Protein AF-A0AAV8QKD0-F1 (afdb_monomer_lite)

pLDDT: mean 82.76, std 11.14, range [44.81, 95.25]

Radius of gyration: 17.62 Å; chains: 1; bounding box: 38×34×56 Å

Sequence (126 aa):
MFLTRAEYDRSVNTFSPEERLFQVEYAIEAIKLGSTAVGLRTNVLAVEKRVTSPLLEPSKHVRVETQNHRFPYGEPMTVESTTQAQCDFALRFGEGDEESMSRPFGVSLRIAGHDENRSSLYSLAI

Structure (mmCIF, N/CA/C/O backbone):
data_AF-A0AAV8QKD0-F1
#
_entry.id   AF-A0AAV8QKD0-F1
#
loop_
_atom_site.group_PDB
_atom_site.id
_atom_site.type_symbol
_atom_site.label_atom_id
_atom_site.label_alt_id
_atom_site.label_comp_id
_atom_site.label_asym_id
_atom_site.label_entity_id
_atom_site.label_seq_id
_atom_site.pdbx_PDB_ins_code
_atom_site.Cartn_x
_atom_site.Cartn_y
_atom_site.Cartn_z
_atom_site.occupancy
_atom_site.B_iso_or_equiv
_atom_site.auth_seq_id
_atom_site.auth_comp_id
_atom_site.auth_asym_id
_atom_site.auth_atom_id
_atom_site.pdbx_PDB_model_num
ATOM 1 N N . MET A 1 1 ? 15.344 11.004 -33.095 1.00 46.91 1 MET A N 1
ATOM 2 C CA . MET A 1 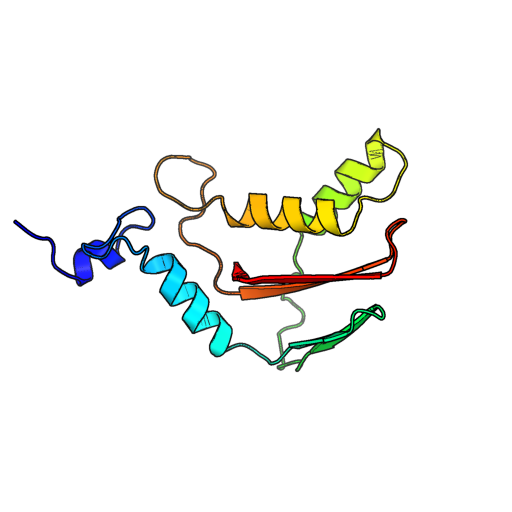1 ? 15.345 9.528 -33.122 1.00 46.91 1 MET A CA 1
ATOM 3 C C . MET A 1 1 ? 14.438 9.100 -31.986 1.00 46.91 1 MET A C 1
ATOM 5 O O . MET A 1 1 ? 14.770 9.402 -30.850 1.00 46.91 1 MET A O 1
ATOM 9 N N . PHE A 1 2 ? 13.243 8.584 -32.282 1.00 55.69 2 PHE A N 1
ATOM 10 C CA . PHE A 1 2 ? 12.330 8.117 -31.235 1.00 55.69 2 PHE A CA 1
ATOM 11 C C . PHE A 1 2 ? 12.867 6.796 -30.687 1.00 55.69 2 PHE A C 1
ATOM 13 O O . PHE A 1 2 ? 13.260 5.932 -31.474 1.00 55.69 2 PHE A O 1
ATOM 20 N N . LEU A 1 3 ? 12.936 6.679 -29.363 1.00 60.69 3 LEU A N 1
ATOM 21 C CA . LEU A 1 3 ? 13.354 5.450 -28.698 1.00 60.69 3 LEU A CA 1
ATOM 22 C C . LEU A 1 3 ? 12.334 4.341 -28.997 1.00 60.69 3 LEU A C 1
ATOM 24 O O . LEU A 1 3 ? 11.152 4.588 -29.247 1.00 60.69 3 LEU A O 1
ATOM 28 N N . THR A 1 4 ? 12.793 3.099 -29.011 1.00 68.19 4 THR A N 1
ATOM 29 C CA . THR A 1 4 ? 11.920 1.933 -29.143 1.00 68.19 4 THR A CA 1
ATOM 30 C C . THR A 1 4 ? 11.138 1.712 -27.844 1.00 68.19 4 THR A C 1
ATOM 32 O O . THR A 1 4 ? 11.604 2.049 -26.758 1.00 68.19 4 THR A O 1
ATOM 35 N N . ARG A 1 5 ? 9.948 1.096 -27.913 1.00 68.75 5 ARG A N 1
ATOM 36 C CA . ARG A 1 5 ? 9.128 0.773 -26.722 1.00 68.75 5 ARG A CA 1
ATOM 37 C C . ARG A 1 5 ? 9.918 0.041 -25.623 1.00 68.75 5 ARG A C 1
ATOM 39 O O . ARG A 1 5 ? 9.670 0.263 -24.446 1.00 68.75 5 ARG A O 1
ATOM 46 N N . ALA A 1 6 ? 10.880 -0.797 -26.012 1.00 69.81 6 ALA A N 1
ATOM 47 C CA . ALA A 1 6 ? 11.737 -1.544 -25.095 1.00 69.81 6 ALA A CA 1
ATOM 48 C C . ALA A 1 6 ? 12.743 -0.666 -24.327 1.00 69.81 6 ALA A C 1
ATOM 50 O O . ALA A 1 6 ? 13.237 -1.091 -23.288 1.00 69.81 6 ALA A O 1
ATOM 51 N N . GLU A 1 7 ? 13.068 0.528 -24.823 1.00 70.94 7 GLU A N 1
ATOM 52 C CA . GLU A 1 7 ? 13.969 1.470 -24.150 1.00 70.94 7 GLU A CA 1
ATOM 53 C C . GLU A 1 7 ? 13.225 2.302 -23.097 1.00 70.94 7 GLU A C 1
ATOM 55 O O . GLU A 1 7 ? 13.767 2.514 -22.016 1.00 70.94 7 GLU A O 1
ATOM 60 N N . TYR A 1 8 ? 11.961 2.667 -23.354 1.00 75.06 8 TYR A N 1
ATOM 61 C CA . TYR A 1 8 ? 11.086 3.348 -22.384 1.00 75.06 8 TYR A CA 1
ATOM 62 C C . TYR A 1 8 ? 10.725 2.484 -21.167 1.00 75.06 8 TYR A C 1
ATOM 64 O O . TYR A 1 8 ? 10.436 3.006 -20.100 1.00 75.06 8 TYR A O 1
ATOM 72 N N . ASP A 1 9 ? 10.743 1.160 -21.320 1.00 76.31 9 ASP A N 1
ATOM 73 C CA . ASP A 1 9 ? 10.443 0.205 -20.245 1.00 76.31 9 ASP A CA 1
ATOM 74 C C . ASP A 1 9 ? 11.580 0.112 -19.206 1.00 76.31 9 ASP A C 1
ATOM 76 O O . ASP A 1 9 ? 11.357 -0.169 -18.032 1.00 76.31 9 ASP A O 1
ATOM 80 N N . ARG A 1 10 ? 12.832 0.362 -19.615 1.00 74.69 10 ARG A N 1
ATOM 81 C CA . ARG A 1 10 ? 14.005 0.074 -18.770 1.00 74.69 10 ARG A CA 1
ATOM 82 C C . ARG A 1 10 ? 14.209 1.039 -17.613 1.00 74.69 10 ARG A C 1
ATOM 84 O O . ARG A 1 10 ? 14.826 0.639 -16.629 1.00 74.69 10 ARG A O 1
ATOM 91 N N . SER A 1 11 ? 13.756 2.277 -17.754 1.00 80.25 11 SER A N 1
ATOM 92 C CA . SER A 1 11 ? 13.944 3.324 -16.754 1.00 80.25 11 SER A CA 1
ATOM 93 C C . SER A 1 11 ? 12.619 3.651 -16.084 1.00 80.25 11 SER A C 1
ATOM 95 O O . SER A 1 11 ? 11.572 3.707 -16.726 1.00 80.25 11 SER A O 1
ATOM 97 N N . VAL A 1 12 ? 12.672 3.869 -14.774 1.00 82.00 12 VAL A N 1
ATOM 98 C CA . VAL A 1 12 ? 11.476 4.076 -13.946 1.00 82.00 12 VAL A CA 1
ATOM 99 C C . VAL A 1 12 ? 10.880 5.469 -14.145 1.00 82.00 12 VAL A C 1
ATOM 101 O O . VAL A 1 12 ? 9.664 5.634 -14.085 1.00 82.00 12 VAL A O 1
ATOM 104 N N . ASN A 1 13 ? 11.735 6.451 -14.444 1.00 85.38 13 ASN A N 1
ATOM 105 C CA . ASN A 1 13 ? 11.373 7.865 -14.565 1.00 85.38 13 ASN A CA 1
ATOM 106 C C . ASN A 1 13 ? 11.211 8.319 -16.025 1.00 85.38 13 ASN A C 1
ATOM 108 O O . ASN A 1 13 ? 11.083 9.513 -16.295 1.00 85.38 13 ASN A O 1
ATOM 112 N N . THR A 1 14 ? 11.239 7.389 -16.984 1.00 86.81 14 THR A N 1
ATOM 113 C CA . THR A 1 14 ? 11.152 7.730 -18.406 1.00 86.81 14 THR A CA 1
ATOM 114 C C . THR A 1 14 ? 9.699 7.702 -18.880 1.00 86.81 14 THR A C 1
ATOM 116 O O . THR A 1 14 ? 9.049 6.659 -18.886 1.00 86.81 14 THR A O 1
ATOM 119 N N . PHE A 1 15 ? 9.205 8.856 -19.3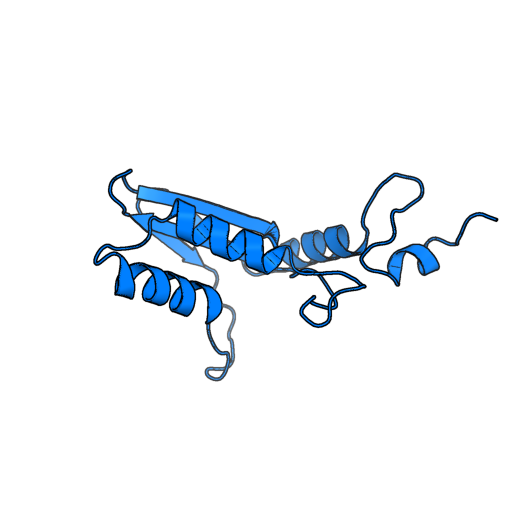32 1.00 87.88 15 PHE A N 1
ATOM 120 C CA . PHE A 1 15 ? 7.888 8.979 -19.959 1.00 87.88 15 PHE A CA 1
ATOM 121 C C . PHE A 1 15 ? 7.885 8.403 -21.377 1.00 87.88 15 PHE A C 1
ATOM 123 O O . PHE A 1 15 ? 8.790 8.672 -22.172 1.00 87.88 15 PHE A O 1
ATOM 130 N N . SER A 1 16 ? 6.839 7.644 -21.710 1.00 87.38 16 SER A N 1
ATOM 131 C CA . SER A 1 16 ? 6.573 7.202 -23.080 1.00 87.38 16 SER A CA 1
ATOM 132 C C . SER A 1 16 ? 6.139 8.376 -23.977 1.00 87.38 16 SER A C 1
ATOM 134 O O . SER A 1 16 ? 5.775 9.440 -23.468 1.00 87.38 16 SER A O 1
ATOM 136 N N . PRO A 1 17 ? 6.115 8.208 -25.314 1.00 86.75 17 PRO A N 1
ATOM 137 C CA . PRO A 1 17 ? 5.569 9.213 -26.234 1.00 86.75 17 PRO A CA 1
ATOM 138 C C . PRO A 1 17 ? 4.108 9.598 -25.948 1.00 86.75 17 PRO A C 1
ATOM 140 O O . PRO A 1 17 ? 3.664 10.664 -26.357 1.00 86.75 17 PRO A O 1
ATOM 143 N N . GLU A 1 18 ? 3.369 8.732 -25.253 1.00 88.50 18 GLU A N 1
ATOM 144 C CA . GLU A 1 18 ? 1.989 8.938 -24.806 1.00 88.50 18 GLU A CA 1
ATOM 145 C C . GLU A 1 18 ? 1.892 9.488 -23.369 1.00 88.50 18 GLU A C 1
ATOM 147 O O . GLU A 1 18 ? 0.819 9.426 -22.776 1.00 88.50 18 GLU A O 1
ATOM 152 N N . GLU A 1 19 ? 2.997 9.982 -22.797 1.00 87.94 19 GLU A N 1
ATOM 153 C CA . GLU A 1 19 ? 3.083 10.548 -21.439 1.00 87.94 19 GLU A CA 1
ATOM 154 C C . GLU A 1 19 ? 2.775 9.542 -20.314 1.00 87.94 19 GLU A C 1
ATOM 156 O O . GLU A 1 19 ? 2.262 9.893 -19.251 1.00 87.94 19 GLU A O 1
ATOM 161 N N . ARG A 1 20 ? 3.119 8.265 -20.519 1.00 87.62 20 ARG A N 1
ATOM 162 C CA . ARG A 1 20 ? 2.864 7.181 -19.553 1.00 87.62 20 ARG A CA 1
ATOM 163 C C . ARG A 1 20 ? 4.151 6.683 -18.903 1.00 87.62 20 ARG A C 1
ATOM 165 O O . ARG A 1 20 ? 5.203 6.658 -19.538 1.00 87.62 20 ARG A O 1
ATOM 172 N N . LEU A 1 21 ? 4.039 6.218 -17.658 1.00 88.94 21 LEU A N 1
ATOM 173 C CA . LEU A 1 21 ? 5.101 5.513 -16.935 1.00 88.94 21 LEU A CA 1
ATOM 174 C C . LEU A 1 21 ? 4.821 4.009 -16.957 1.00 88.94 21 LEU A C 1
ATOM 176 O O . LEU A 1 21 ? 4.007 3.506 -16.182 1.00 88.94 21 LEU A O 1
ATOM 180 N N . PHE A 1 22 ? 5.496 3.273 -17.841 1.00 89.62 22 PHE A N 1
ATOM 181 C CA . PHE A 1 22 ? 5.210 1.847 -18.033 1.00 89.62 22 PHE A CA 1
ATOM 182 C C . PHE A 1 22 ? 5.472 0.998 -16.781 1.00 89.62 22 PHE A C 1
ATOM 184 O O . PHE A 1 22 ? 4.700 0.081 -16.512 1.00 89.62 22 PHE A O 1
ATOM 191 N N . GLN A 1 23 ? 6.477 1.336 -15.963 1.00 86.62 23 GLN A N 1
ATOM 192 C CA . GLN A 1 23 ? 6.746 0.627 -14.702 1.00 86.62 23 GLN A CA 1
ATOM 193 C C . GLN A 1 23 ? 5.551 0.666 -13.729 1.00 86.62 23 GLN A C 1
ATOM 195 O O . GLN A 1 23 ? 5.255 -0.341 -13.088 1.00 86.62 23 GLN A O 1
ATOM 200 N N . VAL A 1 24 ? 4.817 1.784 -13.668 1.00 89.50 24 VAL A N 1
ATOM 201 C CA . VAL A 1 24 ? 3.610 1.917 -12.830 1.00 89.50 24 VAL A CA 1
ATOM 202 C C . VAL A 1 24 ? 2.457 1.083 -13.392 1.00 89.50 24 VAL A C 1
ATOM 204 O O . VAL A 1 24 ? 1.711 0.447 -12.652 1.00 89.50 24 VAL A O 1
ATOM 207 N N . GLU A 1 25 ? 2.313 1.025 -14.712 1.00 89.19 25 GLU A N 1
ATOM 208 C CA . GLU A 1 25 ? 1.246 0.235 -15.328 1.00 89.19 25 GLU A CA 1
ATOM 209 C C . GLU A 1 25 ? 1.458 -1.263 -15.163 1.00 89.19 25 GLU A C 1
ATOM 211 O O . GLU A 1 25 ? 0.514 -1.987 -14.853 1.00 89.19 25 GLU A O 1
ATOM 216 N N . TYR A 1 26 ? 2.695 -1.735 -15.310 1.00 89.00 26 TYR A N 1
ATOM 217 C CA . TYR A 1 26 ? 3.011 -3.136 -15.054 1.00 89.00 26 TYR A CA 1
ATOM 218 C C . TYR A 1 26 ? 2.759 -3.521 -13.599 1.00 89.00 26 TYR A C 1
ATOM 220 O O . TYR A 1 26 ? 2.242 -4.608 -13.342 1.00 89.00 26 TYR A O 1
ATOM 228 N N . ALA A 1 27 ? 3.059 -2.625 -12.658 1.00 86.69 27 ALA A N 1
ATOM 229 C CA . ALA A 1 27 ? 2.693 -2.788 -11.258 1.00 86.69 27 ALA A CA 1
ATOM 230 C C . ALA A 1 27 ? 1.172 -2.937 -11.069 1.00 86.69 27 ALA A C 1
ATOM 232 O O . ALA A 1 27 ? 0.722 -3.870 -10.402 1.00 86.69 27 ALA A O 1
ATOM 233 N N . ILE A 1 28 ? 0.366 -2.094 -11.722 1.00 88.44 28 ILE A N 1
ATOM 234 C CA . ILE A 1 28 ? -1.104 -2.181 -11.674 1.00 88.44 28 ILE A CA 1
ATOM 235 C C . ILE A 1 28 ? -1.618 -3.487 -12.294 1.00 88.44 28 ILE A C 1
ATOM 237 O O . ILE A 1 28 ? -2.536 -4.110 -11.756 1.00 88.44 28 ILE A O 1
ATOM 241 N N . GLU A 1 29 ? -1.038 -3.941 -13.405 1.00 90.00 29 GLU A N 1
ATOM 242 C CA . GLU A 1 29 ? -1.402 -5.232 -13.996 1.00 90.00 29 GLU A CA 1
ATOM 243 C C . GLU A 1 29 ? -1.023 -6.405 -13.078 1.00 90.00 29 GLU A C 1
ATOM 245 O O . GLU A 1 29 ? -1.793 -7.360 -12.956 1.00 90.00 29 GLU A O 1
ATOM 250 N N . ALA A 1 30 ? 0.101 -6.320 -12.359 1.00 86.50 30 ALA A N 1
ATOM 251 C CA . ALA A 1 30 ? 0.504 -7.331 -11.383 1.00 86.50 30 ALA A CA 1
ATOM 252 C C . ALA A 1 30 ? -0.489 -7.445 -10.213 1.00 86.50 30 ALA A C 1
ATOM 254 O O . ALA A 1 30 ? -0.783 -8.557 -9.767 1.00 86.50 30 ALA A O 1
ATOM 255 N N . ILE A 1 31 ? -1.083 -6.329 -9.771 1.00 87.12 31 ILE A N 1
ATOM 256 C CA . ILE A 1 31 ? -2.116 -6.319 -8.721 1.00 87.12 31 ILE A CA 1
ATOM 257 C C . ILE A 1 31 ? -3.313 -7.194 -9.111 1.00 87.12 31 ILE A C 1
ATOM 259 O O . ILE A 1 31 ? -3.852 -7.913 -8.267 1.00 87.12 31 ILE A O 1
ATOM 263 N N . LYS A 1 32 ? -3.717 -7.185 -10.387 1.00 87.12 32 LYS A N 1
ATOM 264 C CA . LYS A 1 32 ? -4.865 -7.972 -10.873 1.00 87.12 32 LYS A CA 1
ATOM 265 C C . LYS A 1 32 ? -4.637 -9.482 -10.789 1.00 87.12 32 LYS A C 1
ATOM 267 O O . LYS A 1 32 ? -5.602 -10.239 -10.761 1.00 87.12 32 LYS A O 1
ATOM 272 N N . LEU A 1 33 ? -3.378 -9.919 -10.742 1.00 87.06 33 LEU A N 1
ATOM 273 C CA . LEU A 1 33 ? -2.997 -11.326 -10.586 1.00 87.06 33 LEU A CA 1
ATOM 274 C C . LEU A 1 33 ? -2.968 -11.771 -9.108 1.00 87.06 33 LEU A C 1
ATOM 276 O O . LEU A 1 33 ? -2.814 -12.964 -8.818 1.00 87.06 33 LEU A O 1
ATOM 280 N N . GLY A 1 34 ? -3.102 -10.820 -8.177 1.00 83.88 34 GLY A N 1
ATOM 281 C CA . GLY A 1 34 ? -3.093 -11.042 -6.735 1.00 83.88 34 GLY A CA 1
ATOM 282 C C . GLY A 1 34 ? -4.331 -11.769 -6.200 1.00 83.88 34 GLY A C 1
ATOM 283 O O . GLY A 1 34 ? -5.308 -12.020 -6.904 1.00 83.88 34 GLY A O 1
ATOM 284 N N . SER A 1 35 ? -4.279 -12.133 -4.918 1.00 86.62 35 SER A N 1
ATOM 285 C CA . SER A 1 35 ? -5.424 -12.710 -4.207 1.00 86.62 35 SER A CA 1
ATOM 286 C C . SER A 1 35 ? -6.550 -11.694 -4.030 1.00 86.62 35 SER A C 1
ATOM 288 O O . SER A 1 35 ? -6.304 -10.504 -3.827 1.00 86.62 35 SER A O 1
ATOM 290 N N . THR A 1 36 ? -7.795 -12.171 -4.011 1.00 88.50 36 THR A N 1
ATOM 291 C CA . THR A 1 36 ? -8.942 -11.280 -3.803 1.00 88.50 36 THR A CA 1
ATOM 292 C C . THR A 1 36 ? -9.017 -10.811 -2.348 1.00 88.50 36 THR A C 1
ATOM 294 O O . THR A 1 36 ? -9.034 -11.622 -1.421 1.00 88.50 36 THR A O 1
ATOM 297 N N . ALA A 1 37 ? -9.124 -9.496 -2.140 1.00 87.88 37 ALA A N 1
ATOM 298 C CA . ALA A 1 37 ? -9.417 -8.887 -0.845 1.00 87.88 37 ALA A CA 1
ATOM 299 C C . ALA A 1 37 ? -10.696 -8.041 -0.925 1.00 87.88 37 ALA A C 1
ATOM 301 O O . ALA A 1 37 ? -10.889 -7.252 -1.854 1.00 87.88 37 ALA A O 1
ATOM 302 N N . VAL A 1 38 ? -11.556 -8.134 0.087 1.00 89.38 38 VAL A N 1
ATOM 303 C CA . VAL A 1 38 ? -12.797 -7.359 0.250 1.00 89.38 38 VAL A CA 1
ATOM 304 C C . VAL A 1 38 ? -12.760 -6.647 1.600 1.00 89.38 38 VAL A C 1
ATOM 306 O O . VAL A 1 38 ? -12.292 -7.198 2.591 1.00 89.38 38 VAL A O 1
ATOM 309 N N . GLY A 1 39 ? -13.219 -5.399 1.631 1.00 87.94 39 GLY A N 1
ATOM 310 C CA . GLY A 1 39 ? -13.325 -4.614 2.850 1.00 87.94 39 GLY A CA 1
ATOM 311 C C . GLY A 1 39 ? -14.674 -3.921 2.923 1.00 87.94 39 GLY A C 1
ATOM 312 O O . GLY A 1 39 ? -15.160 -3.410 1.918 1.00 87.94 39 GLY A O 1
ATOM 313 N N . LEU A 1 40 ? -15.261 -3.894 4.113 1.00 87.94 40 LEU A N 1
ATOM 314 C CA . LEU A 1 40 ? -16.439 -3.100 4.429 1.00 87.94 40 LEU A CA 1
ATOM 315 C C . LEU A 1 40 ? -16.029 -2.004 5.407 1.00 87.94 40 LEU A C 1
ATOM 317 O O . LEU A 1 40 ? -15.280 -2.253 6.354 1.00 87.94 40 LEU A O 1
ATOM 321 N N . ARG A 1 41 ? -16.575 -0.796 5.217 1.00 82.94 41 ARG A N 1
ATOM 322 C CA . ARG A 1 41 ? -16.317 0.374 6.077 1.00 82.94 41 ARG A CA 1
ATOM 323 C C . ARG A 1 41 ? -16.698 0.138 7.548 1.00 82.94 41 ARG A C 1
ATOM 325 O O . ARG A 1 41 ? -16.355 0.933 8.408 1.00 82.94 41 ARG A O 1
ATOM 332 N N . THR A 1 42 ? -17.351 -0.971 7.873 1.00 78.75 42 THR A N 1
ATOM 333 C CA . THR A 1 42 ? -17.634 -1.437 9.236 1.00 78.75 42 THR A CA 1
ATOM 334 C C . THR A 1 42 ? -16.446 -2.167 9.889 1.00 78.75 42 THR A C 1
ATOM 336 O O . THR A 1 42 ? -16.665 -3.074 10.685 1.00 78.75 42 THR A O 1
ATOM 339 N N . ASN A 1 43 ? -15.196 -1.817 9.551 1.00 69.19 43 ASN A N 1
ATOM 340 C CA . ASN A 1 43 ? -13.961 -2.455 10.045 1.00 69.19 43 ASN A CA 1
ATOM 341 C C . ASN A 1 43 ? -13.840 -3.964 9.759 1.00 69.19 43 ASN A C 1
ATOM 343 O O . ASN A 1 43 ? -13.184 -4.688 10.506 1.00 69.19 43 ASN A O 1
ATOM 347 N N . VAL A 1 44 ? -14.459 -4.456 8.683 1.00 85.31 44 VAL A N 1
ATOM 348 C CA . VAL A 1 44 ? -14.352 -5.869 8.288 1.00 85.31 44 VAL A CA 1
ATOM 349 C C . VAL A 1 44 ? -13.470 -5.974 7.055 1.00 85.31 44 VAL A C 1
ATOM 351 O O . VAL A 1 44 ? -13.784 -5.391 6.020 1.00 85.31 44 VAL A O 1
ATOM 354 N N . LEU A 1 45 ? -12.388 -6.746 7.159 1.00 88.12 45 LEU A N 1
ATOM 355 C CA . LEU A 1 45 ? -11.534 -7.135 6.041 1.00 88.12 45 LEU A CA 1
ATOM 356 C C . LEU A 1 45 ? -11.594 -8.655 5.871 1.00 88.12 45 LEU A C 1
ATOM 358 O O . LEU A 1 45 ? -11.426 -9.401 6.834 1.00 88.12 45 LEU A O 1
ATOM 362 N N . ALA A 1 46 ? -11.809 -9.106 4.641 1.00 89.19 46 ALA A N 1
ATOM 363 C CA . ALA A 1 46 ? -11.749 -10.505 4.247 1.00 89.19 46 ALA A CA 1
ATOM 364 C C . ALA A 1 46 ? -10.757 -10.646 3.091 1.00 89.19 46 ALA A C 1
ATOM 366 O O . ALA A 1 46 ? -10.820 -9.894 2.119 1.00 89.19 46 ALA A O 1
ATOM 367 N N . VAL A 1 47 ? -9.834 -11.600 3.186 1.00 87.81 47 VAL A N 1
ATOM 368 C CA . VAL A 1 47 ? -8.826 -11.847 2.151 1.00 87.81 47 VAL A CA 1
ATOM 369 C C . VAL A 1 47 ? -8.735 -13.333 1.847 1.00 87.81 47 VAL A C 1
ATOM 371 O O . VAL A 1 47 ? -8.749 -14.169 2.752 1.00 87.81 47 VAL A O 1
ATOM 374 N N . GLU A 1 48 ? -8.625 -13.662 0.565 1.00 87.50 48 GLU A N 1
ATOM 375 C CA . GLU A 1 48 ? -8.259 -14.997 0.114 1.00 87.50 48 GLU A CA 1
ATOM 376 C C . GLU A 1 48 ? -6.810 -15.276 0.533 1.00 87.50 48 GLU A C 1
ATOM 378 O O . GLU A 1 48 ? -5.841 -14.815 -0.081 1.00 87.50 48 GLU A O 1
ATOM 383 N N . LYS A 1 49 ? -6.649 -16.044 1.613 1.00 79.38 49 LYS A N 1
ATOM 384 C CA . LYS A 1 49 ? -5.336 -16.493 2.064 1.00 79.38 49 LYS A CA 1
ATOM 385 C C . LYS A 1 49 ? -4.843 -17.611 1.147 1.00 79.38 49 LYS A C 1
ATOM 387 O O . LYS A 1 49 ? -5.223 -18.767 1.312 1.00 79.38 49 LYS A O 1
ATOM 392 N N . ARG A 1 50 ? -3.952 -17.280 0.214 1.00 72.12 50 ARG A N 1
ATOM 393 C CA . ARG A 1 50 ? -3.124 -18.290 -0.459 1.00 72.12 50 ARG A CA 1
ATOM 394 C C . ARG A 1 50 ? -2.053 -18.777 0.516 1.00 72.12 50 ARG A C 1
ATOM 396 O O . ARG A 1 50 ? -1.608 -18.016 1.372 1.00 72.12 50 ARG A O 1
ATOM 403 N N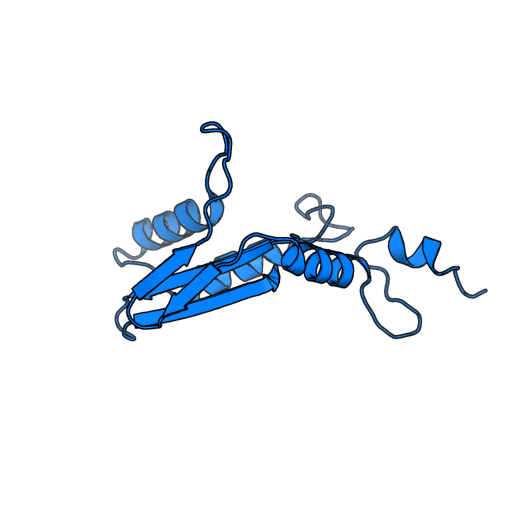 . VAL A 1 51 ? -1.688 -20.055 0.440 1.00 63.72 51 VAL A N 1
ATOM 404 C CA . VAL A 1 51 ? -0.701 -20.661 1.346 1.00 63.72 51 VAL A CA 1
ATOM 405 C C . VAL A 1 51 ? 0.635 -19.937 1.175 1.00 63.72 51 VAL A C 1
ATOM 407 O O . VAL A 1 51 ? 1.289 -20.063 0.145 1.00 63.72 51 VAL A O 1
ATOM 410 N N . THR A 1 52 ? 1.019 -19.153 2.178 1.00 62.41 52 THR A N 1
ATOM 411 C CA . THR A 1 52 ? 2.295 -18.439 2.239 1.00 62.41 52 THR A CA 1
ATOM 412 C C . THR A 1 52 ? 3.178 -19.050 3.321 1.00 62.41 52 THR A C 1
ATOM 414 O O . THR A 1 52 ? 2.689 -19.599 4.311 1.00 62.41 52 THR A O 1
ATOM 417 N N . SER A 1 53 ? 4.495 -18.982 3.119 1.00 52.34 53 SER A N 1
ATOM 418 C CA . SER A 1 53 ? 5.465 -19.427 4.120 1.00 52.34 53 SER A CA 1
ATOM 419 C C . SER A 1 53 ? 5.306 -18.613 5.415 1.00 52.34 53 SER A C 1
ATOM 421 O O . SER A 1 53 ? 5.176 -17.389 5.336 1.00 52.34 53 SER A O 1
ATOM 423 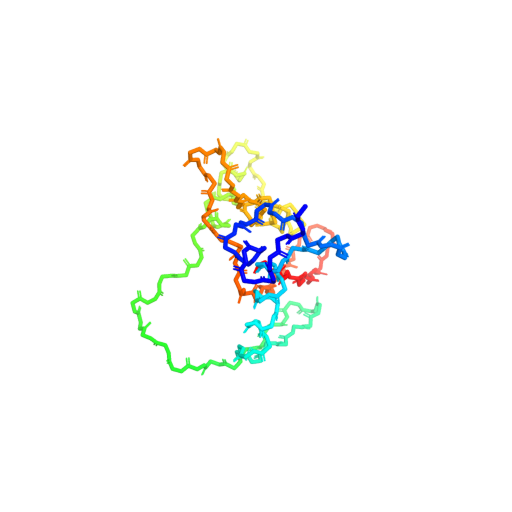N N . PRO A 1 54 ? 5.375 -19.241 6.606 1.00 51.44 54 PRO A N 1
ATOM 424 C CA . PRO A 1 54 ? 5.330 -18.541 7.894 1.00 51.44 54 PRO A CA 1
ATOM 425 C C . PRO A 1 54 ? 6.516 -17.587 8.123 1.00 51.44 54 PRO A C 1
ATOM 427 O O . PRO A 1 54 ? 6.508 -16.835 9.091 1.00 51.44 54 PRO A O 1
ATOM 430 N N . LEU A 1 55 ? 7.523 -17.608 7.242 1.00 44.81 55 LEU A N 1
ATOM 431 C CA . LEU A 1 55 ? 8.693 -16.726 7.273 1.00 44.81 55 LEU A CA 1
ATOM 432 C C . LEU A 1 55 ? 8.483 -15.400 6.525 1.00 44.81 55 LEU A C 1
ATOM 434 O O . LEU A 1 55 ? 9.398 -14.582 6.468 1.00 44.81 55 LEU A O 1
ATOM 438 N N . LEU A 1 56 ? 7.313 -15.190 5.916 1.00 50.72 56 LEU A N 1
ATOM 439 C CA . LEU A 1 56 ? 7.008 -13.939 5.232 1.00 50.72 56 LEU A CA 1
ATOM 440 C C . LEU A 1 56 ? 6.729 -12.843 6.265 1.00 50.72 56 LEU A C 1
ATOM 442 O O . LEU A 1 56 ? 5.769 -12.921 7.032 1.00 50.72 56 LEU A O 1
ATOM 446 N N . GLU A 1 57 ? 7.587 -11.829 6.295 1.00 56.25 57 GLU A N 1
ATOM 447 C CA . GLU A 1 57 ? 7.507 -10.776 7.297 1.00 56.25 57 GLU A CA 1
ATOM 448 C C . GLU A 1 57 ? 6.441 -9.729 6.923 1.00 56.25 57 GLU A C 1
ATOM 450 O O . GLU A 1 57 ? 6.491 -9.171 5.824 1.00 56.25 57 GLU A O 1
ATOM 455 N N . PRO A 1 58 ? 5.454 -9.452 7.798 1.00 59.31 58 PRO A N 1
ATOM 456 C CA . PRO A 1 58 ? 4.420 -8.463 7.515 1.00 59.31 58 PRO A CA 1
ATOM 457 C C . PRO A 1 58 ? 5.001 -7.046 7.441 1.00 59.31 58 PRO A C 1
ATOM 459 O O . PRO A 1 58 ? 6.001 -6.732 8.087 1.00 59.31 58 PRO A O 1
ATOM 462 N N . SER A 1 59 ? 4.334 -6.175 6.680 1.00 65.12 59 SER A N 1
ATOM 463 C CA . SER A 1 59 ? 4.704 -4.771 6.460 1.00 65.12 59 SER A CA 1
ATOM 464 C C . SER A 1 59 ? 5.145 -4.066 7.754 1.00 65.12 59 SER A C 1
ATOM 466 O O . SER A 1 59 ? 4.338 -3.825 8.658 1.00 65.12 59 SER A O 1
ATOM 468 N N . LYS A 1 60 ? 6.438 -3.730 7.843 1.00 77.81 60 LYS A N 1
ATOM 469 C CA . LYS A 1 60 ? 7.049 -3.097 9.023 1.00 77.81 60 LYS A CA 1
ATOM 470 C C . LYS A 1 60 ? 6.883 -1.579 9.055 1.00 77.81 60 LYS A C 1
ATOM 472 O O . LYS A 1 60 ? 6.724 -1.041 10.145 1.00 77.81 60 LYS A O 1
ATOM 477 N N . HIS A 1 61 ? 6.889 -0.921 7.895 1.00 83.62 61 HIS A N 1
ATOM 478 C CA . HIS A 1 61 ? 6.966 0.540 7.791 1.00 83.62 61 HIS A CA 1
ATOM 479 C C . HIS A 1 61 ? 5.814 1.246 8.525 1.00 83.62 61 HIS A C 1
ATOM 481 O O . HIS A 1 61 ? 6.052 1.924 9.519 1.00 83.62 61 HIS A O 1
ATOM 487 N N . VAL A 1 62 ? 4.562 0.948 8.160 1.00 85.62 62 VAL A N 1
ATOM 488 C CA . VAL A 1 62 ? 3.357 1.506 8.811 1.00 85.62 62 VAL A CA 1
ATOM 489 C C . VAL A 1 62 ? 3.353 1.318 10.336 1.00 85.62 62 VAL A C 1
ATOM 491 O O . VAL A 1 62 ? 2.934 2.193 11.093 1.00 85.62 62 VAL A O 1
ATOM 494 N N . ARG A 1 63 ? 3.838 0.169 10.823 1.00 87.94 63 ARG A N 1
ATOM 495 C CA . ARG A 1 63 ? 3.896 -0.119 12.265 1.00 87.94 63 ARG A CA 1
ATOM 496 C C . ARG A 1 63 ? 4.916 0.751 12.993 1.00 87.94 63 ARG A C 1
ATOM 498 O O . ARG A 1 63 ? 4.697 1.084 14.150 1.00 87.94 63 ARG A O 1
ATOM 505 N N . VAL A 1 64 ? 6.036 1.056 12.346 1.00 91.31 64 VAL A N 1
ATOM 506 C CA . VAL A 1 64 ? 7.060 1.939 12.910 1.00 91.31 64 VAL A CA 1
ATOM 507 C C . VAL A 1 64 ? 6.558 3.380 12.898 1.00 91.31 64 VAL A C 1
ATOM 509 O O . VAL A 1 64 ? 6.610 4.029 13.936 1.00 91.31 64 VAL A O 1
ATOM 512 N N . GLU A 1 65 ? 5.967 3.839 11.793 1.00 90.88 65 GLU A N 1
ATOM 513 C CA . GLU A 1 65 ? 5.441 5.207 11.670 1.00 90.88 65 GLU A CA 1
ATOM 514 C C . GLU A 1 65 ? 4.341 5.516 12.694 1.00 90.88 65 GLU A C 1
ATOM 516 O O . GLU A 1 65 ? 4.406 6.513 13.410 1.00 90.88 65 GLU A O 1
ATOM 521 N N . THR A 1 66 ? 3.370 4.613 12.860 1.00 91.56 66 THR A N 1
ATOM 522 C CA . THR A 1 66 ? 2.303 4.778 13.867 1.00 91.56 66 THR A CA 1
ATOM 523 C C . THR A 1 66 ? 2.844 4.850 15.299 1.00 91.56 66 THR A C 1
ATOM 525 O O . THR A 1 66 ? 2.331 5.617 16.114 1.00 91.56 66 THR A O 1
ATOM 528 N N . GLN A 1 67 ? 3.899 4.092 15.621 1.00 92.75 67 GLN A N 1
ATOM 529 C CA . GLN A 1 67 ? 4.553 4.151 16.933 1.00 92.75 67 GLN A CA 1
ATOM 530 C C . GLN A 1 67 ? 5.380 5.427 17.109 1.00 92.75 67 GLN A C 1
ATOM 532 O O . GLN A 1 67 ? 5.339 6.031 18.181 1.00 92.75 67 GLN A O 1
ATOM 537 N N . ASN A 1 68 ? 6.079 5.863 16.059 1.00 93.94 68 ASN A N 1
ATOM 538 C CA . ASN A 1 68 ? 6.825 7.119 16.039 1.00 93.94 68 ASN A CA 1
ATOM 539 C C . ASN A 1 68 ? 5.911 8.334 16.177 1.00 93.94 68 ASN A C 1
ATOM 541 O O . ASN A 1 68 ? 6.336 9.323 16.755 1.00 93.94 68 ASN A O 1
ATOM 545 N N . HIS A 1 69 ? 4.670 8.264 15.692 1.00 93.38 69 HIS A N 1
ATOM 546 C CA . HIS A 1 69 ? 3.656 9.284 15.939 1.00 93.38 69 HIS A CA 1
ATOM 547 C C . HIS A 1 69 ? 3.139 9.219 17.382 1.00 93.38 69 HIS A C 1
ATOM 549 O O . HIS A 1 69 ? 3.080 10.221 18.091 1.00 93.38 69 HIS A O 1
ATOM 555 N N . ARG A 1 70 ? 2.814 8.019 17.867 1.00 94.06 70 ARG A N 1
ATOM 556 C CA . ARG A 1 70 ? 2.251 7.855 19.211 1.00 94.06 70 ARG A CA 1
ATOM 557 C C . ARG A 1 70 ? 3.213 8.270 20.327 1.00 94.06 70 ARG A C 1
ATOM 559 O O . ARG A 1 70 ? 2.765 8.755 21.362 1.00 94.06 70 ARG A O 1
ATOM 566 N N . PHE A 1 71 ? 4.516 8.069 20.141 1.00 95.12 71 PHE A N 1
ATOM 567 C CA . PHE A 1 71 ? 5.535 8.369 21.148 1.00 95.12 71 PHE A CA 1
ATOM 568 C C . PHE A 1 71 ? 5.603 9.860 21.561 1.00 95.12 71 PHE A C 1
ATOM 570 O O . PHE A 1 71 ? 5.487 10.127 22.756 1.00 95.12 71 PHE A O 1
ATOM 577 N N . PRO A 1 72 ? 5.760 10.836 20.643 1.00 95.25 72 PRO A N 1
ATOM 578 C CA . PRO A 1 72 ? 5.822 12.259 20.974 1.00 95.25 72 PRO A CA 1
ATOM 579 C C . PRO A 1 72 ? 4.453 12.896 21.244 1.00 95.25 72 PRO A C 1
ATOM 581 O O . PRO A 1 72 ? 4.368 13.766 22.107 1.00 95.25 72 PRO A O 1
ATOM 584 N N . TYR A 1 73 ? 3.396 12.495 20.526 1.00 93.12 73 TYR A N 1
ATOM 585 C CA . TYR A 1 73 ? 2.083 13.153 20.618 1.00 93.12 73 TYR A CA 1
ATOM 586 C C . TYR A 1 73 ? 1.171 12.540 21.690 1.00 93.12 73 TYR A C 1
ATOM 588 O O . TYR A 1 73 ? 0.214 13.173 22.123 1.00 93.12 73 TYR A O 1
ATOM 596 N N . GLY A 1 74 ? 1.465 11.322 22.157 1.00 94.19 74 GLY A N 1
ATOM 597 C CA . GLY A 1 74 ? 0.677 10.646 23.192 1.00 94.19 74 GLY A CA 1
ATOM 598 C C . GLY A 1 74 ? -0.693 10.138 22.724 1.00 94.19 74 GLY A C 1
ATOM 599 O O . GLY A 1 74 ? -1.441 9.583 23.529 1.00 94.19 74 GLY A O 1
ATOM 600 N N . GLU A 1 75 ? -1.007 10.261 21.435 1.00 92.75 75 GLU A N 1
ATOM 601 C CA . GLU A 1 75 ? -2.288 9.891 20.829 1.00 92.75 75 GLU A CA 1
ATOM 602 C C . GLU A 1 75 ? -2.106 8.898 19.664 1.00 92.75 75 GLU A C 1
ATOM 604 O O . GLU A 1 75 ? -1.015 8.794 19.091 1.00 92.75 75 GLU A O 1
ATOM 609 N N . PRO A 1 76 ? -3.121 8.074 19.340 1.00 91.38 76 PRO A N 1
ATOM 610 C CA . PRO A 1 76 ? -3.045 7.185 18.188 1.00 91.38 76 PRO A CA 1
ATOM 611 C C . PRO A 1 76 ? -3.076 7.981 16.876 1.00 91.38 76 PRO A C 1
ATOM 613 O O . PRO A 1 76 ? -3.900 8.871 16.698 1.00 91.38 76 PRO A O 1
ATOM 616 N N . MET A 1 77 ? -2.226 7.593 15.925 1.00 93.38 77 MET A N 1
ATOM 617 C CA . MET A 1 77 ? -2.250 8.146 14.569 1.00 93.38 77 MET A CA 1
ATOM 618 C C . MET A 1 77 ? -3.593 7.840 13.887 1.00 93.38 77 MET A C 1
ATOM 620 O O . MET A 1 77 ? -4.090 6.713 13.972 1.00 93.38 77 MET A O 1
ATOM 624 N N . THR A 1 78 ? -4.163 8.819 13.181 1.00 93.94 78 THR A N 1
ATOM 625 C CA . THR A 1 78 ? -5.411 8.623 12.423 1.00 93.94 78 THR A CA 1
ATOM 626 C C . THR A 1 78 ? -5.217 7.627 11.276 1.00 93.94 78 THR A C 1
ATOM 628 O O . THR A 1 78 ? -4.102 7.413 10.780 1.00 93.94 78 THR A O 1
ATOM 631 N N . VAL A 1 79 ? -6.312 7.014 10.818 1.00 92.50 79 VAL A N 1
ATOM 632 C CA . VAL A 1 79 ? -6.282 6.058 9.700 1.00 92.50 79 VAL A CA 1
ATOM 633 C C . VAL A 1 79 ? -5.863 6.761 8.408 1.00 92.50 79 VAL A C 1
ATOM 635 O O . VAL A 1 79 ? -5.138 6.186 7.595 1.00 92.50 79 VAL A O 1
ATOM 638 N N . GLU A 1 80 ? -6.281 8.014 8.231 1.00 92.12 80 GLU A N 1
ATOM 639 C CA . GLU A 1 80 ? -5.892 8.848 7.095 1.00 92.12 80 GLU A CA 1
ATOM 640 C C . GLU A 1 80 ? -4.391 9.149 7.103 1.00 92.12 80 GLU A C 1
ATOM 642 O O . GLU A 1 80 ? -3.714 8.860 6.120 1.00 92.12 80 GLU A O 1
ATOM 647 N N . SER A 1 81 ? -3.841 9.639 8.218 1.00 93.12 81 SER A N 1
ATOM 648 C CA . SER A 1 81 ? -2.407 9.935 8.317 1.00 93.12 81 SER A CA 1
ATOM 649 C C . SER A 1 81 ? -1.558 8.673 8.152 1.00 93.12 81 SER A C 1
ATOM 651 O O . SER A 1 81 ? -0.525 8.699 7.489 1.00 93.12 81 SER A O 1
ATOM 653 N N . THR A 1 82 ? -2.018 7.542 8.691 1.00 92.12 82 THR A N 1
ATOM 654 C CA . THR A 1 82 ? -1.379 6.232 8.486 1.00 92.12 82 THR A CA 1
ATOM 655 C C . THR A 1 82 ? -1.363 5.841 7.003 1.00 92.12 82 THR A C 1
ATOM 657 O O . THR A 1 82 ? -0.375 5.308 6.497 1.00 92.12 82 THR A O 1
ATOM 660 N N . THR A 1 83 ? -2.460 6.116 6.293 1.00 91.44 83 THR A N 1
ATOM 661 C CA . THR A 1 83 ? -2.588 5.862 4.854 1.00 91.44 83 THR A CA 1
ATOM 662 C C . THR A 1 83 ? -1.661 6.767 4.050 1.00 91.44 83 THR A C 1
ATOM 664 O O . THR A 1 83 ? -0.962 6.275 3.168 1.00 91.44 83 THR A O 1
ATOM 667 N N . GLN A 1 84 ? -1.604 8.059 4.381 1.00 92.12 84 GLN A N 1
ATOM 668 C CA . GLN A 1 84 ? -0.705 9.019 3.739 1.00 92.12 84 GLN A CA 1
ATOM 669 C C . GLN A 1 84 ? 0.762 8.634 3.928 1.00 92.12 84 GLN A C 1
ATOM 671 O O . GLN A 1 84 ? 1.476 8.550 2.939 1.00 92.12 84 GLN A O 1
ATOM 676 N N . ALA A 1 85 ? 1.186 8.272 5.142 1.00 91.25 85 ALA A N 1
ATOM 677 C CA . ALA A 1 85 ? 2.556 7.819 5.391 1.00 91.25 85 ALA A CA 1
ATOM 678 C C . ALA A 1 85 ? 2.940 6.611 4.515 1.00 91.25 85 ALA A C 1
ATOM 680 O O . ALA A 1 85 ? 4.043 6.543 3.973 1.00 91.25 85 ALA A O 1
ATOM 681 N N . GLN A 1 86 ? 2.008 5.672 4.314 1.00 89.94 86 GLN A N 1
ATOM 682 C CA . GLN A 1 86 ? 2.232 4.537 3.421 1.00 89.94 86 GLN A CA 1
ATOM 683 C C . GLN A 1 86 ? 2.295 4.947 1.940 1.00 89.94 86 GLN A C 1
ATOM 685 O O . GLN A 1 86 ? 3.090 4.370 1.198 1.00 89.94 86 GLN A O 1
ATOM 690 N N . CYS A 1 87 ? 1.485 5.917 1.503 1.00 89.00 87 CYS A N 1
ATOM 691 C CA . CYS A 1 87 ? 1.560 6.482 0.152 1.00 89.00 87 CYS A CA 1
ATOM 692 C C . CYS A 1 87 ? 2.888 7.210 -0.077 1.00 89.00 87 CYS A C 1
ATOM 694 O O . CYS A 1 87 ? 3.548 6.967 -1.083 1.00 89.00 87 CYS A O 1
ATOM 696 N N . ASP A 1 88 ? 3.308 8.047 0.868 1.00 89.75 88 ASP A N 1
ATOM 697 C CA . ASP A 1 88 ? 4.552 8.812 0.787 1.00 89.75 88 ASP A CA 1
ATOM 698 C C . ASP A 1 88 ? 5.762 7.886 0.706 1.00 89.75 88 ASP A C 1
ATOM 700 O O . ASP A 1 88 ? 6.697 8.150 -0.043 1.00 89.75 88 ASP A O 1
ATOM 704 N N . PHE A 1 89 ? 5.738 6.771 1.438 1.00 86.94 89 PHE A N 1
ATOM 705 C CA . PHE A 1 89 ? 6.746 5.725 1.316 1.00 86.94 89 PHE A CA 1
ATOM 706 C C . PHE A 1 89 ? 6.688 5.017 -0.041 1.00 86.94 89 PHE A C 1
ATOM 708 O O . PHE A 1 89 ? 7.721 4.798 -0.670 1.00 86.94 89 PHE A O 1
ATOM 715 N N . ALA A 1 90 ? 5.487 4.681 -0.516 1.00 85.75 90 ALA A N 1
ATOM 716 C CA . ALA A 1 90 ? 5.297 4.013 -1.798 1.00 85.75 90 ALA A CA 1
ATOM 717 C C . ALA A 1 90 ? 5.733 4.848 -3.006 1.00 85.75 90 ALA A C 1
ATOM 719 O O . ALA A 1 90 ? 6.172 4.275 -3.996 1.00 85.75 90 ALA A O 1
ATOM 720 N N . LEU A 1 91 ? 5.653 6.177 -2.920 1.00 86.94 91 LEU A N 1
ATOM 721 C CA . LEU A 1 91 ? 6.063 7.095 -3.985 1.00 86.94 91 LEU A CA 1
ATOM 722 C C . LEU A 1 91 ? 7.584 7.292 -4.080 1.00 86.94 91 LEU A C 1
ATOM 724 O O . LEU A 1 91 ? 8.050 7.908 -5.034 1.00 86.94 91 LEU A O 1
ATOM 728 N N . ARG A 1 92 ? 8.374 6.758 -3.138 1.00 85.75 92 ARG A N 1
ATOM 729 C CA . ARG A 1 92 ? 9.846 6.848 -3.149 1.00 85.75 92 ARG A CA 1
ATOM 730 C C . ARG A 1 92 ? 10.473 5.820 -4.087 1.00 85.75 92 ARG A C 1
ATOM 732 O O . ARG A 1 92 ? 11.287 5.003 -3.663 1.00 85.75 92 ARG A O 1
ATOM 739 N N . PHE A 1 93 ? 10.078 5.825 -5.354 1.00 84.25 93 PHE A N 1
ATOM 740 C CA . PHE A 1 93 ? 10.745 5.070 -6.410 1.00 84.25 93 PHE A CA 1
ATOM 741 C C . PHE A 1 93 ? 11.279 6.026 -7.474 1.00 84.25 93 PHE A C 1
ATOM 743 O O . PHE A 1 93 ? 10.679 7.063 -7.745 1.00 84.25 93 PHE A O 1
ATOM 750 N N . GLY A 1 94 ? 12.392 5.662 -8.104 1.00 80.88 94 GLY A N 1
ATOM 751 C CA . GLY A 1 94 ? 12.973 6.457 -9.177 1.00 80.88 94 GLY A CA 1
ATOM 752 C C . GLY A 1 94 ? 14.491 6.390 -9.225 1.00 80.88 94 GLY A C 1
ATOM 753 O O . GLY A 1 94 ? 15.142 5.689 -8.456 1.00 80.88 94 GLY A O 1
ATOM 754 N N . GLU A 1 95 ? 15.053 7.132 -10.169 1.00 69.81 95 GLU A N 1
ATOM 755 C CA . GLU A 1 95 ? 16.489 7.277 -10.378 1.00 69.81 95 GLU A CA 1
ATOM 756 C C . GLU A 1 95 ? 16.931 8.664 -9.891 1.00 69.81 95 GLU A C 1
ATOM 758 O O . GLU A 1 95 ? 16.352 9.666 -10.313 1.00 69.81 95 GLU A O 1
ATOM 763 N N . GLY A 1 96 ? 17.952 8.736 -9.028 1.00 67.44 96 GLY A N 1
ATOM 764 C CA . GLY A 1 96 ? 18.583 10.006 -8.633 1.00 67.44 96 GLY A CA 1
ATOM 765 C C . GLY A 1 96 ? 18.811 10.198 -7.134 1.00 67.44 96 GLY A C 1
ATOM 766 O O . GLY A 1 96 ? 19.740 10.913 -6.773 1.00 67.44 96 GLY A O 1
ATOM 767 N N . ASP A 1 97 ? 18.048 9.508 -6.284 1.00 71.69 97 ASP A N 1
ATOM 768 C CA . ASP A 1 97 ? 18.217 9.543 -4.827 1.00 71.69 97 ASP A CA 1
ATOM 769 C C . ASP A 1 97 ? 18.709 8.187 -4.309 1.00 71.69 97 ASP A C 1
ATOM 771 O O . ASP A 1 97 ? 18.160 7.147 -4.674 1.00 71.69 97 ASP A O 1
ATOM 775 N N . GLU A 1 98 ? 19.712 8.186 -3.422 1.00 65.00 98 GLU A N 1
ATOM 776 C CA . GLU A 1 98 ? 20.269 6.955 -2.825 1.00 65.00 98 GLU A CA 1
ATOM 777 C C . GLU A 1 98 ? 19.227 6.147 -2.029 1.00 65.00 98 GLU A C 1
ATOM 779 O O . GLU A 1 98 ? 19.371 4.935 -1.874 1.00 65.00 98 GLU A O 1
ATOM 784 N N . GLU A 1 99 ? 18.159 6.799 -1.559 1.00 67.75 99 GLU A N 1
ATOM 785 C CA . GLU A 1 99 ? 17.064 6.172 -0.808 1.00 67.75 99 GLU A CA 1
ATOM 786 C C . GLU A 1 99 ? 15.870 5.744 -1.680 1.00 67.75 99 GLU A C 1
ATOM 788 O O . GLU A 1 99 ? 14.910 5.168 -1.161 1.00 67.75 99 GLU A O 1
ATOM 793 N N . SER A 1 100 ? 15.899 6.009 -2.992 1.00 75.56 100 SER A N 1
ATOM 794 C CA . SER A 1 100 ? 14.795 5.647 -3.885 1.00 75.56 100 SER A CA 1
ATOM 795 C C . SER A 1 100 ? 14.810 4.165 -4.244 1.00 75.56 100 SER A C 1
ATOM 797 O O . SER A 1 100 ? 15.833 3.564 -4.575 1.00 75.56 100 SER A O 1
ATOM 799 N N . MET A 1 101 ? 13.627 3.561 -4.223 1.00 79.12 101 MET A N 1
ATOM 800 C CA . MET A 1 101 ? 13.419 2.205 -4.701 1.00 79.12 101 MET A CA 1
ATOM 801 C C . MET A 1 101 ? 13.621 2.131 -6.214 1.00 79.12 101 MET A C 1
ATOM 803 O O . MET A 1 101 ? 13.257 3.032 -6.969 1.00 79.12 101 MET A O 1
ATOM 807 N N . SER A 1 102 ? 14.134 0.993 -6.672 1.00 81.75 102 SER A N 1
ATOM 808 C CA . SER A 1 102 ? 14.396 0.759 -8.092 1.00 81.75 102 SER A CA 1
ATOM 809 C C . SER A 1 102 ? 13.141 0.494 -8.922 1.00 81.75 102 SER A C 1
ATOM 811 O O . SER A 1 102 ? 13.252 0.438 -10.142 1.00 81.75 102 SER A O 1
ATOM 813 N N . ARG A 1 103 ? 11.978 0.264 -8.292 1.00 84.00 103 ARG A N 1
ATOM 814 C CA . ARG A 1 103 ? 10.678 -0.003 -8.933 1.00 84.00 103 ARG A CA 1
ATOM 815 C C . ARG A 1 103 ? 9.526 0.393 -8.000 1.00 84.00 103 ARG A C 1
ATOM 817 O O . ARG A 1 103 ? 9.718 0.325 -6.784 1.00 84.00 103 ARG A O 1
ATOM 824 N N . PRO A 1 104 ? 8.347 0.746 -8.542 1.00 86.31 104 PRO A N 1
ATOM 825 C CA . PRO A 1 104 ? 7.130 0.873 -7.744 1.00 86.31 104 PRO A CA 1
ATOM 826 C C . PRO A 1 104 ? 6.751 -0.472 -7.114 1.00 86.31 104 PRO A C 1
ATOM 828 O O . PRO A 1 104 ? 7.210 -1.537 -7.555 1.00 86.31 104 PRO A O 1
ATOM 831 N N . PHE A 1 105 ? 5.898 -0.437 -6.091 1.00 85.38 105 PHE A N 1
ATOM 832 C CA . PHE A 1 105 ? 5.311 -1.673 -5.607 1.00 85.38 105 PHE A CA 1
ATOM 833 C C . PHE A 1 105 ? 4.329 -2.204 -6.668 1.00 85.38 105 PHE A C 1
ATOM 835 O O . PHE A 1 105 ? 3.938 -1.516 -7.600 1.00 85.38 105 PHE A O 1
ATOM 842 N N . GLY A 1 106 ? 4.017 -3.495 -6.609 1.00 83.44 106 GLY A N 1
ATOM 843 C CA . GLY A 1 106 ? 3.022 -4.125 -7.483 1.00 83.44 106 GLY A CA 1
ATOM 844 C C . GLY A 1 106 ? 1.900 -4.724 -6.655 1.00 83.44 106 GLY A C 1
ATOM 845 O O . GLY A 1 106 ? 1.487 -5.857 -6.906 1.00 83.44 106 GLY A O 1
ATOM 846 N N . VAL A 1 107 ? 1.498 -4.036 -5.581 1.00 83.75 107 VAL A N 1
ATOM 847 C CA . VAL A 1 107 ? 0.591 -4.586 -4.567 1.00 83.75 107 VAL A CA 1
ATOM 848 C C . VAL A 1 107 ? -0.549 -3.626 -4.272 1.00 83.75 107 VAL A C 1
ATOM 850 O O . VAL A 1 107 ? -0.385 -2.412 -4.214 1.00 83.75 107 VAL A O 1
ATOM 853 N N . SER A 1 108 ? -1.735 -4.181 -4.023 1.00 85.50 108 SER A N 1
ATOM 854 C CA . SER A 1 108 ? -2.830 -3.399 -3.461 1.00 85.50 108 SER A CA 1
ATOM 855 C C . SER A 1 108 ? -2.954 -3.664 -1.971 1.00 85.50 108 SER A C 1
ATOM 857 O O . SER A 1 108 ? -3.057 -4.814 -1.539 1.00 85.50 108 SER A O 1
ATOM 859 N N . LEU A 1 109 ? -2.962 -2.588 -1.188 1.00 86.12 109 LEU A N 1
ATOM 860 C CA . LEU A 1 109 ? -3.162 -2.630 0.252 1.00 86.12 109 LEU A CA 1
ATOM 861 C C . LEU A 1 109 ? -4.544 -2.076 0.604 1.00 86.12 109 LEU A C 1
ATOM 863 O O . LEU A 1 109 ? -4.985 -1.058 0.073 1.00 86.12 109 LEU A O 1
ATOM 867 N N . ARG A 1 110 ? -5.224 -2.733 1.543 1.00 88.00 110 ARG A N 1
ATOM 868 C CA . ARG A 1 110 ? -6.453 -2.232 2.168 1.00 88.00 110 ARG A CA 1
ATOM 869 C C . ARG A 1 110 ? -6.124 -1.820 3.596 1.00 88.00 110 ARG A C 1
ATOM 871 O O . ARG A 1 110 ? -5.708 -2.667 4.383 1.00 88.00 110 ARG A O 1
ATOM 878 N N . ILE A 1 111 ? -6.329 -0.549 3.925 1.00 88.94 111 ILE A N 1
ATOM 879 C CA . ILE A 1 111 ? -6.157 -0.028 5.285 1.00 88.94 111 ILE A CA 1
ATOM 880 C C . ILE A 1 111 ? -7.546 0.228 5.855 1.00 88.94 111 ILE A C 1
ATOM 882 O O . ILE A 1 111 ? -8.301 1.039 5.327 1.00 88.94 111 ILE A O 1
ATOM 886 N N . ALA A 1 112 ? -7.893 -0.488 6.920 1.00 90.56 112 ALA A N 1
ATOM 887 C CA . ALA A 1 112 ? -9.128 -0.283 7.661 1.00 90.56 112 ALA A CA 1
ATOM 888 C C . ALA A 1 112 ? -8.793 0.081 9.102 1.00 90.56 112 ALA A C 1
ATOM 890 O O . ALA A 1 112 ? -7.880 -0.498 9.693 1.00 90.56 112 ALA A O 1
ATOM 891 N N . GLY A 1 113 ? -9.552 1.004 9.676 1.00 89.50 113 GLY A N 1
ATOM 892 C CA . GLY A 1 113 ? -9.375 1.382 11.067 1.00 89.50 113 GLY A CA 1
ATOM 893 C C . GLY A 1 113 ? -10.507 2.252 11.584 1.00 89.50 113 GLY A C 1
ATOM 894 O O . GLY A 1 113 ? -11.389 2.683 10.841 1.00 89.50 113 GLY A O 1
ATOM 895 N N . HIS A 1 114 ? -10.457 2.504 12.885 1.00 90.44 114 HIS A N 1
ATOM 896 C CA . HIS A 1 114 ? -11.417 3.330 13.593 1.00 90.44 114 HIS A CA 1
ATOM 897 C C . HIS A 1 114 ? -10.663 4.377 14.404 1.00 90.44 114 HIS A C 1
ATOM 899 O O . HIS A 1 114 ? -9.961 4.032 15.354 1.00 90.44 114 HIS A O 1
ATOM 905 N N . ASP A 1 115 ? -10.838 5.638 14.040 1.00 89.19 115 ASP A N 1
ATOM 906 C CA . ASP A 1 115 ? -10.326 6.798 14.762 1.00 89.19 115 ASP A CA 1
ATOM 907 C C . ASP A 1 115 ? -11.496 7.712 15.174 1.00 89.19 115 ASP A C 1
ATOM 909 O O . ASP A 1 115 ? -12.668 7.319 15.122 1.00 89.19 115 ASP A O 1
ATOM 913 N N . GLU A 1 116 ? -11.186 8.927 15.625 1.00 86.69 116 GLU A N 1
ATOM 914 C CA . GLU A 1 116 ? -12.181 9.930 16.023 1.00 86.69 116 GLU A CA 1
ATOM 915 C C . GLU A 1 116 ? -13.131 10.320 14.876 1.00 86.69 116 G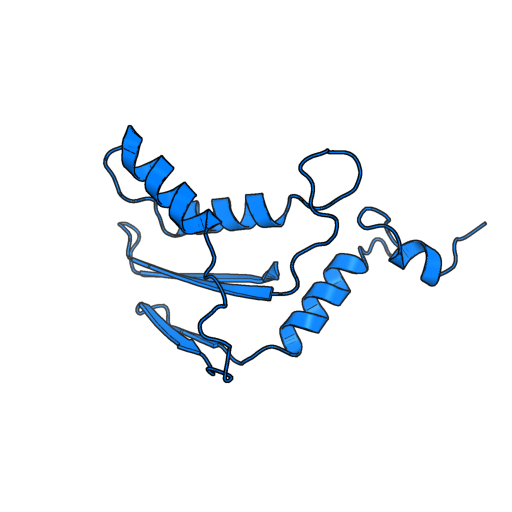LU A C 1
ATOM 917 O O . GLU A 1 116 ? -14.294 10.654 15.115 1.00 86.69 116 GLU A O 1
ATOM 922 N N . ASN A 1 117 ? -12.689 10.172 13.622 1.00 79.19 117 ASN A N 1
ATOM 923 C CA . ASN A 1 117 ? -13.469 10.447 12.414 1.00 79.19 117 ASN A CA 1
ATOM 924 C C . ASN A 1 117 ? -14.371 9.269 11.997 1.00 79.19 117 ASN A C 1
ATOM 926 O O . ASN A 1 117 ? -14.977 9.299 10.919 1.00 79.19 117 ASN A O 1
ATOM 930 N N . ARG A 1 118 ? -14.554 8.279 12.888 1.00 83.44 118 ARG A N 1
ATOM 931 C CA . ARG A 1 118 ? -15.314 7.026 12.704 1.00 83.44 118 ARG A CA 1
ATOM 932 C C . ARG A 1 118 ? -14.573 6.010 11.832 1.00 83.44 118 ARG A C 1
ATOM 934 O O . ARG A 1 118 ? -13.440 6.194 11.405 1.00 83.44 118 ARG A O 1
ATOM 941 N N . SER A 1 119 ? -15.224 4.874 11.586 1.00 89.81 119 SER A N 1
ATOM 942 C CA . SER A 1 119 ? -14.648 3.799 10.788 1.00 89.81 119 SER A CA 1
ATOM 943 C C . SER A 1 119 ? -14.368 4.231 9.342 1.00 89.81 119 SER A C 1
ATOM 945 O O . SER A 1 119 ? -15.231 4.774 8.634 1.00 89.81 119 SER A O 1
ATOM 947 N N . SER A 1 120 ? -13.146 3.944 8.904 1.00 90.69 120 SER A N 1
ATOM 948 C CA . SER A 1 120 ? -12.604 4.338 7.607 1.00 90.69 120 SER A CA 1
ATOM 949 C C . SER A 1 120 ? 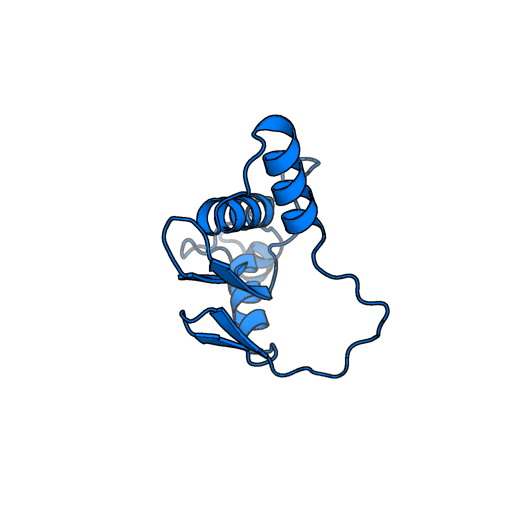-11.959 3.141 6.913 1.00 90.69 120 SER A C 1
ATOM 951 O O . SER A 1 120 ? -11.395 2.253 7.553 1.00 90.69 120 SER A O 1
ATOM 953 N N . LEU A 1 121 ? -12.083 3.106 5.587 1.00 91.00 121 LEU A N 1
ATOM 954 C CA . LEU A 1 121 ? -11.507 2.077 4.729 1.00 91.00 121 LEU A CA 1
ATOM 955 C C . LEU A 1 121 ? -10.882 2.755 3.512 1.00 91.00 121 LEU A C 1
ATOM 957 O O . LEU A 1 121 ? -11.593 3.380 2.727 1.00 91.00 121 LEU A O 1
ATOM 961 N N . TYR A 1 122 ? -9.578 2.573 3.349 1.00 90.88 122 TYR A N 1
ATOM 962 C CA . TYR A 1 122 ? -8.799 3.068 2.225 1.00 90.88 122 TYR A CA 1
ATOM 963 C C . TYR A 1 122 ? -8.280 1.905 1.383 1.00 90.88 122 TYR A C 1
ATOM 965 O O . TYR A 1 122 ? -7.972 0.821 1.890 1.00 90.88 122 TYR A O 1
ATOM 973 N N . SER A 1 123 ? -8.191 2.140 0.078 1.00 89.81 123 SER A N 1
ATOM 974 C CA . SER A 1 123 ? -7.586 1.222 -0.880 1.00 89.81 123 SER A CA 1
ATOM 975 C C . SER A 1 123 ? -6.410 1.931 -1.524 1.00 89.81 123 SER A C 1
ATOM 977 O O . SER A 1 123 ? -6.580 3.012 -2.079 1.00 89.81 123 SER A O 1
ATOM 979 N N . LEU A 1 124 ? -5.239 1.313 -1.454 1.00 85.94 124 LEU A N 1
ATOM 980 C CA . LEU A 1 124 ? -4.020 1.796 -2.078 1.00 85.94 124 LEU A CA 1
ATOM 981 C C . LEU A 1 124 ? -3.648 0.813 -3.185 1.00 85.94 124 LEU A C 1
ATOM 983 O O . LEU A 1 124 ? -3.726 -0.404 -2.989 1.00 85.94 124 LEU A O 1
ATOM 987 N N . ALA A 1 125 ? -3.271 1.338 -4.342 1.00 86.12 125 ALA A N 1
ATOM 988 C CA . ALA A 1 125 ? -2.553 0.607 -5.374 1.00 86.12 125 ALA A CA 1
ATOM 989 C C . ALA A 1 125 ? -1.179 1.263 -5.439 1.00 86.12 125 ALA A C 1
ATOM 991 O O . ALA A 1 125 ? -1.089 2.435 -5.805 1.00 86.12 125 ALA A O 1
ATOM 992 N N . ILE A 1 126 ? -0.170 0.547 -4.954 1.00 77.56 126 ILE A N 1
ATOM 993 C CA . ILE A 1 126 ? 1.198 1.038 -4.810 1.00 77.56 126 ILE A CA 1
ATOM 994 C C . ILE A 1 126 ? 2.147 0.163 -5.593 1.00 77.56 126 ILE A C 1
ATOM 996 O O . ILE A 1 126 ? 1.876 -1.065 -5.664 1.00 77.56 126 ILE A O 1
#

Organism: Ensete ventricosum (NCBI:txid4639)

InterPro domains:
  IPR000426 Proteasome alpha-subunit, N-terminal domain [PF10584] (8-30)
  IPR000426 Proteasome alpha-subunit, N-terminal domain [SM00948] (8-30)
  IPR001353 Proteasome, subunit alpha/beta [PF00227] (60-124)
  IPR029055 Nucleophile aminohydrolases, N-terminal [G3DSA:3.60.20.10] (1-60)
  IPR029055 Nucleophile aminohydrolases, N-terminal [G3DSA:3.60.20.10] (61-126)
  IPR029055 Nucleophile aminohydrolases, N-terminal [SSF56235] (4-123)
  IPR050115 Proteasome subunit alpha [PTHR11599] (12-60)

Secondary structure (DSSP, 8-state):
-PPPHHHHTT-TTPPPTTS--HHHHHHHHHHHTSPPEEEETTTEEEE------TT-----HHHHHHHHHHHHHSSPPPHHHHHHHHHHHHT-BSSS-TT-BSS----EEEEEEEETTEEEEEEEE-

Foldseek 3Di:
DADDPVVQQQFQPRAHPVRDRVLLVVLQVLQVVDWDWDDDLVQDIDTDDDDDDPPDDPDDQLVVVQVVVCVPPVDGDDLVVSVVSVVVLQPQAGPDDPRRDPGGHSHKDWGWDQDPVGTDIDIDRD